Protein AF-A0A1E4JFP0-F1 (afdb_monomer)

Sequence (133 aa):
MCIVNRALVDDIAPLVGSQADVMRRIGISWNCWIKIAGGLPIRLSVGQRLRTRLLADRARIPGFAAKFPSATAPDGVDCAALEAALLRPVTITRQERPALPPLRSVRRALALAVARSAGAAQATDHGRSIADN

Secondary structure (DSSP, 8-state):
-EEE-HHHHHHHGGG-SSHHHIIIII-S-HHHHHHHHTT--B-HHHHHHHHHHHHHSGGG-HHHHHHSB-SSSTTSB-HHHHHHHHEEE----TTTSTTS----SHHHHHHHHHHHHHHHHHHHHTTSSS---

Foldseek 3Di:
DKAFQQVCLVLCVVQDPDQVSCCVQQNAGPQVNLCNLLRHDDDPVSLVSSLVRCLVCVLVRVVQLVVAADPPDPSRHDSVVCSVNGIDDDDDDPVCVVVDDPRPDSVVSNVNNVVVVVVVVVVVVVVVPPPDD

pLDDT: mean 83.31, std 13.59, range [41.16, 96.25]

Mean predicted aligned error: 7.62 Å

Solvent-accessible surface area (backbone atoms only — not comparable to full-atom values): 7624 Å² total; per-residue (Å²): 72,25,26,52,37,66,86,53,46,70,54,50,46,76,68,42,84,41,67,71,34,26,43,72,66,42,70,43,54,54,73,56,48,28,31,43,54,28,58,34,73,40,58,49,71,59,53,52,50,35,47,58,39,49,65,73,47,36,77,79,34,78,57,45,38,76,76,25,63,28,96,82,39,98,65,29,40,31,62,65,61,46,61,63,57,42,54,43,80,41,86,76,56,86,79,58,62,80,73,57,75,90,67,86,41,56,70,60,10,40,51,49,32,52,54,51,52,53,52,53,53,53,59,58,56,70,69,70,76,82,82,87,132

Structure (mmCIF, N/CA/C/O backbone):
data_AF-A0A1E4JFP0-F1
#
_entry.id   AF-A0A1E4JFP0-F1
#
loop_
_atom_site.group_PDB
_atom_site.id
_atom_site.type_symbol
_atom_site.label_atom_id
_atom_site.label_alt_id
_atom_site.label_comp_id
_atom_site.label_asym_id
_atom_site.label_entity_id
_atom_site.label_seq_id
_atom_site.pdbx_PDB_ins_code
_atom_site.Cartn_x
_atom_site.Cartn_y
_atom_site.Cartn_z
_atom_site.occupancy
_atom_site.B_iso_or_equiv
_atom_site.auth_seq_id
_atom_site.auth_comp_id
_atom_site.auth_asym_id
_atom_site.auth_atom_id
_atom_site.pdbx_PDB_model_num
ATOM 1 N N . MET A 1 1 ? 9.374 -12.969 0.343 1.00 90.94 1 MET A N 1
ATOM 2 C CA . MET A 1 1 ? 9.394 -11.521 0.002 1.00 90.94 1 MET A CA 1
ATOM 3 C C . MET A 1 1 ? 7.951 -11.031 0.041 1.00 90.94 1 MET A C 1
ATOM 5 O O . MET A 1 1 ? 7.068 -11.844 0.287 1.00 90.94 1 MET A O 1
ATOM 9 N N . CYS A 1 2 ? 7.684 -9.746 -0.161 1.00 93.38 2 CYS A N 1
ATOM 10 C CA . CYS A 1 2 ? 6.312 -9.265 -0.332 1.00 93.38 2 CYS A CA 1
ATOM 11 C C . CYS A 1 2 ? 6.234 -8.159 -1.383 1.00 93.38 2 CYS A C 1
ATOM 13 O O . CYS A 1 2 ? 7.234 -7.506 -1.678 1.00 93.38 2 CYS A O 1
ATOM 15 N N . ILE A 1 3 ? 5.044 -7.971 -1.943 1.00 93.62 3 ILE A N 1
ATOM 16 C CA . ILE A 1 3 ? 4.683 -6.835 -2.792 1.00 93.62 3 ILE A CA 1
ATOM 17 C C . ILE A 1 3 ? 3.649 -6.009 -2.028 1.00 93.62 3 ILE A C 1
ATOM 19 O O . ILE A 1 3 ? 2.741 -6.571 -1.416 1.00 93.62 3 ILE A O 1
ATOM 23 N N . VAL A 1 4 ? 3.787 -4.686 -2.060 1.00 94.50 4 VAL A N 1
ATOM 24 C CA . VAL A 1 4 ? 2.759 -3.773 -1.545 1.00 94.50 4 VAL A CA 1
ATOM 25 C C . VAL A 1 4 ? 1.624 -3.704 -2.558 1.00 94.50 4 VAL A C 1
ATOM 27 O O . VAL A 1 4 ? 1.876 -3.567 -3.757 1.00 94.50 4 VAL A O 1
ATOM 30 N N . ASN A 1 5 ? 0.383 -3.809 -2.092 1.00 92.81 5 ASN A N 1
ATOM 31 C CA . ASN A 1 5 ? -0.786 -3.732 -2.957 1.00 92.81 5 ASN A CA 1
ATOM 32 C C . ASN A 1 5 ? -0.801 -2.413 -3.743 1.00 92.81 5 ASN A C 1
ATOM 34 O O . ASN A 1 5 ? -0.820 -1.327 -3.163 1.00 92.81 5 ASN A O 1
ATOM 38 N N . ARG A 1 6 ? -0.807 -2.517 -5.079 1.00 88.56 6 ARG A N 1
ATOM 39 C CA . ARG A 1 6 ? -0.718 -1.364 -5.981 1.00 88.56 6 ARG A CA 1
ATOM 40 C C . ARG A 1 6 ? -1.865 -0.385 -5.777 1.00 88.56 6 ARG A C 1
ATOM 42 O O . ARG A 1 6 ? -1.617 0.811 -5.882 1.00 88.56 6 ARG A O 1
ATOM 49 N N . ALA A 1 7 ? -3.063 -0.865 -5.447 1.00 88.62 7 ALA A N 1
ATOM 50 C CA . ALA A 1 7 ? -4.211 -0.002 -5.190 1.00 88.62 7 ALA A CA 1
ATOM 51 C C . ALA A 1 7 ? -3.966 0.965 -4.022 1.00 88.62 7 ALA A C 1
ATOM 53 O O . ALA A 1 7 ? -4.571 2.028 -3.994 1.00 88.62 7 ALA A O 1
ATOM 54 N N . LEU A 1 8 ? -3.072 0.625 -3.088 1.00 91.75 8 LEU A N 1
ATOM 55 C CA . LEU A 1 8 ? -2.745 1.458 -1.928 1.00 91.75 8 LEU A CA 1
ATOM 56 C C . LEU A 1 8 ? -1.531 2.356 -2.167 1.00 91.75 8 LEU A C 1
ATOM 58 O O . LEU A 1 8 ? -1.325 3.327 -1.449 1.00 91.75 8 LEU A O 1
ATOM 62 N N . VAL A 1 9 ? -0.724 2.066 -3.192 1.00 90.56 9 VAL A N 1
ATOM 63 C CA . VAL A 1 9 ? 0.464 2.868 -3.522 1.00 90.56 9 VAL A CA 1
ATOM 64 C C . VAL A 1 9 ? 0.082 4.301 -3.891 1.00 90.56 9 VAL A C 1
ATOM 66 O O . VAL A 1 9 ? 0.801 5.217 -3.496 1.00 90.56 9 VAL A O 1
ATOM 69 N N . ASP A 1 10 ? -1.045 4.509 -4.578 1.00 88.31 10 ASP A N 1
ATOM 70 C CA . ASP A 1 10 ? -1.508 5.858 -4.938 1.00 88.31 10 ASP A CA 1
ATOM 71 C C . ASP A 1 10 ? -1.970 6.661 -3.716 1.00 88.31 10 ASP A C 1
ATOM 73 O O . ASP A 1 10 ? -1.799 7.874 -3.702 1.00 88.31 10 ASP A O 1
ATOM 77 N N . ASP A 1 11 ? -2.473 6.007 -2.664 1.00 90.00 11 ASP A N 1
ATOM 78 C CA . ASP A 1 11 ? -2.846 6.694 -1.418 1.00 90.00 11 ASP A CA 1
ATOM 79 C C . ASP A 1 11 ? -1.617 7.015 -0.557 1.00 90.00 11 ASP A C 1
ATOM 81 O O . ASP A 1 11 ? -1.602 7.991 0.191 1.00 90.00 11 ASP A O 1
ATOM 85 N N . ILE A 1 12 ? -0.568 6.193 -0.661 1.00 88.62 12 ILE A N 1
ATOM 86 C CA . ILE A 1 12 ? 0.688 6.383 0.073 1.00 88.62 12 ILE A CA 1
ATOM 87 C C . ILE A 1 12 ? 1.560 7.446 -0.610 1.00 88.62 12 ILE A C 1
ATOM 89 O O . ILE A 1 12 ? 2.268 8.182 0.075 1.00 88.62 12 ILE A O 1
ATOM 93 N N . ALA A 1 13 ? 1.526 7.552 -1.943 1.00 86.56 13 ALA A N 1
ATOM 94 C CA . ALA A 1 13 ? 2.396 8.442 -2.716 1.00 86.56 13 ALA A CA 1
ATOM 95 C C . ALA A 1 13 ? 2.333 9.932 -2.296 1.00 86.56 13 ALA A C 1
ATOM 97 O O . ALA A 1 13 ? 3.394 10.545 -2.170 1.00 86.56 13 ALA A O 1
ATOM 98 N N . PRO A 1 14 ? 1.162 10.526 -1.988 1.00 84.31 14 PRO A N 1
ATOM 99 C CA . PRO A 1 14 ? 1.075 11.895 -1.474 1.00 84.31 14 PRO A CA 1
ATOM 100 C C . PRO A 1 14 ? 1.787 12.111 -0.132 1.00 84.31 14 PRO A C 1
ATOM 102 O O . PRO A 1 14 ? 2.204 13.225 0.180 1.00 84.31 14 PRO A O 1
ATOM 105 N N . LEU A 1 15 ? 1.976 11.054 0.668 1.00 78.19 15 LEU A N 1
ATOM 106 C CA . LEU A 1 15 ? 2.701 11.138 1.941 1.00 78.19 15 LEU A CA 1
ATOM 107 C C . LEU A 1 15 ? 4.205 11.337 1.728 1.00 78.19 15 LEU A C 1
ATOM 109 O O . LEU A 1 15 ? 4.899 11.796 2.637 1.00 78.19 15 LEU A O 1
ATOM 113 N N . VAL A 1 16 ? 4.699 11.005 0.535 1.00 76.44 16 VAL A N 1
ATOM 114 C CA . VAL A 1 16 ? 6.109 10.948 0.161 1.00 76.44 16 VAL A CA 1
ATOM 115 C C . VAL A 1 16 ? 6.426 11.952 -0.948 1.00 76.44 16 VAL A C 1
ATOM 117 O O . VAL A 1 16 ? 6.776 11.590 -2.068 1.00 76.44 16 VAL A O 1
ATOM 120 N N . GLY A 1 17 ? 6.326 13.242 -0.610 1.00 68.00 17 GLY A N 1
ATOM 121 C CA . GLY A 1 17 ? 6.618 14.363 -1.517 1.00 68.00 17 GLY A CA 1
ATOM 122 C C . GLY A 1 17 ? 8.099 14.523 -1.886 1.00 68.00 17 GLY A C 1
ATOM 123 O O . GLY A 1 17 ? 8.424 15.153 -2.889 1.00 68.00 17 GLY A O 1
ATOM 124 N N . SER A 1 18 ? 9.011 13.923 -1.115 1.00 78.00 18 SER A N 1
ATOM 125 C CA . SER A 1 18 ? 10.452 13.925 -1.382 1.00 78.00 18 SER A CA 1
ATOM 126 C C . SER A 1 18 ? 11.148 12.680 -0.819 1.00 78.00 18 SER A C 1
ATOM 128 O O . SER A 1 18 ? 10.610 11.969 0.033 1.00 78.00 18 SER A O 1
ATOM 130 N N . GLN A 1 19 ? 12.398 12.440 -1.234 1.00 80.88 19 GLN A N 1
ATOM 131 C CA . GLN A 1 19 ? 13.250 11.392 -0.655 1.00 80.88 19 GLN A CA 1
ATOM 132 C C . GLN A 1 19 ? 13.399 11.528 0.871 1.00 80.88 19 GLN A C 1
ATOM 134 O O . GLN A 1 19 ? 13.387 10.520 1.582 1.00 80.88 19 GLN A O 1
ATOM 139 N N . ALA A 1 20 ? 13.512 12.758 1.380 1.00 80.88 20 ALA A N 1
ATOM 140 C CA . ALA A 1 20 ? 13.619 13.025 2.812 1.00 80.88 20 ALA A CA 1
ATOM 141 C C . ALA A 1 20 ? 12.320 12.686 3.565 1.00 80.88 20 ALA A C 1
ATOM 143 O O . ALA A 1 20 ? 12.362 12.260 4.721 1.00 80.88 20 ALA A O 1
ATOM 144 N N . ASP A 1 21 ? 11.166 12.832 2.914 1.00 81.50 21 ASP A N 1
ATOM 145 C CA . ASP A 1 21 ? 9.866 12.493 3.501 1.00 81.50 21 ASP A CA 1
ATOM 146 C C . ASP A 1 21 ? 9.653 10.988 3.591 1.00 81.50 21 ASP A C 1
ATOM 148 O O . ASP A 1 21 ? 9.091 10.510 4.571 1.00 81.50 21 ASP A O 1
ATOM 152 N N . VAL A 1 22 ? 10.178 10.221 2.635 1.00 81.19 22 VAL A N 1
ATOM 153 C CA . VAL A 1 22 ? 10.086 8.751 2.635 1.00 81.19 22 VAL A CA 1
ATOM 154 C C . VAL A 1 22 ? 10.717 8.157 3.882 1.00 81.19 22 VAL A C 1
ATOM 156 O O . VAL A 1 22 ? 10.113 7.332 4.568 1.00 81.19 22 VAL A O 1
ATOM 159 N N . MET A 1 23 ? 11.927 8.603 4.207 1.00 82.50 23 MET A N 1
ATOM 160 C CA . MET A 1 23 ? 12.625 8.097 5.381 1.00 82.50 23 MET A CA 1
ATOM 161 C C . MET A 1 23 ? 11.944 8.544 6.674 1.00 82.50 23 MET A C 1
ATOM 163 O 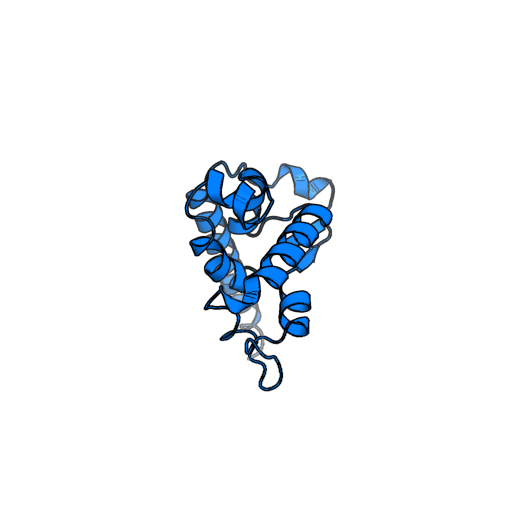O . MET A 1 23 ? 11.777 7.726 7.576 1.00 82.50 23 MET A O 1
ATOM 167 N N . ARG A 1 24 ? 11.517 9.811 6.756 1.00 82.94 24 ARG A N 1
ATOM 168 C CA . ARG A 1 24 ? 10.922 10.375 7.977 1.00 82.94 24 ARG A CA 1
ATOM 169 C C . ARG A 1 24 ? 9.508 9.871 8.259 1.00 82.94 24 ARG A C 1
ATOM 171 O O . ARG A 1 24 ? 9.210 9.558 9.405 1.00 82.94 24 ARG A O 1
ATOM 178 N N . ARG A 1 25 ? 8.643 9.800 7.244 1.00 81.00 25 ARG A N 1
ATOM 179 C CA . ARG A 1 25 ? 7.208 9.515 7.414 1.00 81.00 25 ARG A CA 1
ATOM 180 C C . ARG A 1 25 ? 6.895 8.027 7.360 1.00 81.00 25 ARG A C 1
ATOM 182 O O . ARG A 1 25 ? 6.184 7.520 8.215 1.00 81.00 25 ARG A O 1
ATOM 189 N N . ILE A 1 26 ? 7.471 7.304 6.399 1.00 83.88 26 ILE A N 1
ATOM 190 C CA . ILE A 1 26 ? 7.141 5.885 6.187 1.00 83.88 26 ILE A CA 1
ATOM 191 C C . ILE A 1 26 ? 8.274 4.915 6.558 1.00 83.88 26 ILE A C 1
ATOM 193 O O . ILE A 1 26 ? 8.096 3.699 6.501 1.00 83.88 26 ILE A O 1
ATOM 197 N N . GLY A 1 27 ? 9.429 5.426 7.003 1.00 84.94 27 GLY A N 1
ATOM 198 C CA . GLY A 1 27 ? 10.467 4.632 7.673 1.00 84.94 27 GLY A CA 1
ATOM 199 C C . GLY A 1 27 ? 11.230 3.654 6.773 1.00 84.94 27 GLY A C 1
ATOM 200 O O . GLY A 1 27 ? 11.830 2.695 7.272 1.00 84.94 27 GLY A O 1
ATOM 201 N N . ILE A 1 28 ? 11.211 3.867 5.456 1.00 90.81 28 ILE A N 1
ATOM 202 C CA . ILE A 1 28 ? 11.910 3.036 4.466 1.00 90.81 28 ILE A CA 1
ATOM 203 C C . ILE A 1 28 ? 12.871 3.879 3.622 1.00 90.81 28 ILE A C 1
ATOM 205 O O . ILE A 1 28 ? 12.786 5.102 3.590 1.00 90.81 28 ILE A O 1
ATOM 209 N N . SER A 1 29 ? 13.812 3.234 2.929 1.00 90.50 29 SER A N 1
ATOM 210 C CA . SER A 1 29 ? 14.711 3.951 2.019 1.00 90.50 29 SER A CA 1
ATOM 211 C C . SER A 1 29 ? 14.012 4.329 0.712 1.00 90.50 29 SER A C 1
ATOM 213 O O . SER A 1 29 ? 13.101 3.634 0.255 1.00 90.50 29 SER A O 1
ATOM 215 N N . TRP A 1 30 ? 14.509 5.374 0.048 1.00 89.50 30 TRP A N 1
ATOM 216 C CA . TRP A 1 30 ? 14.033 5.786 -1.277 1.00 89.50 30 TRP A CA 1
ATOM 217 C C . TRP A 1 30 ? 14.103 4.666 -2.318 1.00 89.50 30 TRP A C 1
ATOM 219 O O . TRP A 1 30 ? 13.169 4.462 -3.085 1.00 89.50 30 TRP A O 1
ATOM 229 N N . ASN A 1 31 ? 15.161 3.852 -2.285 1.00 89.88 31 ASN A N 1
ATOM 230 C CA . ASN A 1 31 ? 15.275 2.684 -3.160 1.00 89.88 31 ASN A CA 1
ATOM 231 C C . ASN A 1 31 ? 14.182 1.637 -2.896 1.00 89.88 31 ASN A C 1
ATOM 233 O O . ASN A 1 31 ? 13.733 0.974 -3.830 1.00 89.88 31 ASN A O 1
ATOM 237 N N . CYS A 1 32 ? 13.746 1.465 -1.643 1.00 91.88 32 CYS A N 1
ATOM 238 C CA . CYS A 1 32 ? 12.601 0.602 -1.347 1.00 91.88 32 CYS A CA 1
ATOM 239 C C . CYS A 1 32 ? 11.303 1.218 -1.870 1.00 91.88 32 CYS A C 1
ATOM 241 O O . CYS A 1 32 ? 10.497 0.496 -2.448 1.00 91.88 32 CYS A O 1
ATOM 243 N N . TRP A 1 33 ? 11.134 2.536 -1.741 1.00 93.06 33 TRP A N 1
ATOM 244 C CA . TRP A 1 33 ? 9.984 3.240 -2.306 1.00 93.06 33 TRP A CA 1
ATOM 245 C C . TRP A 1 33 ? 9.897 3.094 -3.830 1.00 93.06 33 TRP A C 1
ATOM 247 O O . TRP A 1 33 ? 8.849 2.724 -4.345 1.00 93.06 33 TRP A O 1
ATOM 257 N N . ILE A 1 34 ? 11.006 3.270 -4.555 1.00 91.19 34 ILE A N 1
ATOM 258 C CA . ILE A 1 34 ? 11.053 3.062 -6.011 1.00 91.19 34 ILE A CA 1
ATOM 259 C C . ILE A 1 34 ? 10.601 1.640 -6.383 1.00 91.19 34 ILE A C 1
ATOM 261 O O . ILE A 1 34 ? 9.846 1.463 -7.337 1.00 91.19 34 ILE A O 1
ATOM 265 N N . LYS A 1 35 ? 11.023 0.616 -5.628 1.00 91.88 35 LYS A N 1
ATOM 266 C CA . LYS A 1 35 ? 10.571 -0.768 -5.853 1.00 91.88 35 LYS A CA 1
ATOM 267 C C . LYS A 1 35 ? 9.069 -0.916 -5.632 1.00 91.88 35 LYS A C 1
ATOM 269 O O . LYS A 1 35 ? 8.398 -1.487 -6.483 1.00 91.88 35 LYS A O 1
ATOM 274 N N . ILE A 1 36 ? 8.554 -0.368 -4.534 1.00 92.94 36 ILE A N 1
ATOM 275 C CA . ILE A 1 36 ? 7.124 -0.381 -4.202 1.00 92.94 36 ILE A CA 1
ATOM 276 C C . ILE A 1 36 ? 6.301 0.296 -5.304 1.00 92.94 36 ILE A C 1
ATOM 278 O O . ILE A 1 36 ? 5.351 -0.303 -5.801 1.00 92.94 36 ILE A O 1
ATOM 282 N N . ALA A 1 37 ? 6.710 1.489 -5.746 1.00 91.44 37 ALA A N 1
ATOM 283 C CA . ALA A 1 37 ? 6.060 2.223 -6.831 1.00 91.44 37 ALA A CA 1
ATOM 284 C C . ALA A 1 37 ? 6.025 1.423 -8.145 1.00 91.44 37 ALA A C 1
ATOM 286 O O . ALA A 1 37 ? 5.074 1.528 -8.913 1.00 91.44 37 ALA A O 1
ATOM 287 N N . GLY A 1 38 ? 7.043 0.591 -8.383 1.00 89.94 38 GLY A N 1
ATOM 288 C CA . GLY A 1 38 ? 7.125 -0.305 -9.536 1.00 89.94 38 GLY A CA 1
ATOM 289 C C . GLY A 1 38 ? 6.408 -1.643 -9.372 1.00 89.94 38 GLY A C 1
ATOM 290 O O . GLY A 1 38 ? 6.535 -2.497 -10.247 1.00 89.94 38 GLY A O 1
ATOM 291 N N . GLY A 1 39 ? 5.710 -1.867 -8.253 1.00 90.12 39 GLY A N 1
ATOM 292 C CA . GLY A 1 39 ? 5.095 -3.157 -7.934 1.00 90.12 39 GLY A CA 1
ATOM 293 C C . GLY A 1 39 ? 6.117 -4.285 -7.757 1.00 90.12 39 GLY A C 1
ATOM 294 O O . GLY A 1 39 ? 5.784 -5.457 -7.930 1.00 90.12 39 GLY A O 1
ATOM 295 N N . LEU A 1 40 ? 7.372 -3.944 -7.454 1.00 90.19 40 LEU A N 1
ATOM 296 C CA . LEU A 1 40 ? 8.449 -4.910 -7.306 1.00 90.19 40 LEU A CA 1
ATOM 297 C C . LEU A 1 40 ? 8.523 -5.454 -5.877 1.00 90.19 40 LEU A C 1
ATOM 299 O O . LEU A 1 40 ? 8.259 -4.729 -4.912 1.00 90.19 40 LEU A O 1
ATOM 303 N N . PRO A 1 41 ? 8.961 -6.711 -5.713 1.00 91.31 41 PRO A N 1
ATOM 304 C CA . PRO A 1 41 ? 9.097 -7.291 -4.392 1.00 91.31 41 PRO A CA 1
ATOM 305 C C . PRO A 1 41 ? 10.146 -6.604 -3.507 1.00 91.31 41 PRO A C 1
ATOM 307 O O . PRO A 1 41 ? 11.243 -6.233 -3.941 1.00 91.31 41 PRO A O 1
ATOM 310 N N . ILE A 1 42 ? 9.836 -6.543 -2.217 1.00 92.62 42 ILE A N 1
ATOM 311 C CA . ILE A 1 42 ? 10.709 -6.071 -1.145 1.00 92.62 42 ILE A CA 1
ATOM 312 C C . ILE A 1 42 ? 10.890 -7.152 -0.072 1.00 92.62 42 ILE A C 1
ATOM 314 O O . ILE A 1 42 ? 10.166 -8.153 -0.007 1.00 92.62 42 ILE A O 1
ATOM 318 N N . ARG A 1 43 ? 11.892 -6.957 0.795 1.00 92.75 43 ARG A N 1
ATOM 319 C CA . ARG A 1 43 ? 12.074 -7.805 1.981 1.00 92.75 43 ARG A CA 1
ATOM 320 C C . ARG A 1 43 ? 10.840 -7.691 2.876 1.00 92.75 43 ARG A C 1
ATOM 322 O O . ARG A 1 43 ? 10.335 -6.590 3.077 1.00 92.75 43 ARG A O 1
ATOM 329 N N . LEU A 1 44 ? 10.424 -8.813 3.465 1.00 92.12 44 LEU A N 1
ATOM 330 C CA . LEU A 1 44 ? 9.250 -8.854 4.340 1.00 92.12 44 LEU A CA 1
ATOM 331 C C . LEU A 1 44 ? 9.382 -7.878 5.517 1.00 92.12 44 LEU A C 1
ATOM 333 O O . LEU A 1 44 ? 8.449 -7.137 5.792 1.00 92.12 44 LEU A O 1
ATOM 337 N N . SER A 1 45 ? 10.566 -7.794 6.127 1.00 93.69 45 SER A N 1
ATOM 338 C CA . SER A 1 45 ? 10.840 -6.860 7.226 1.00 93.69 45 SER A CA 1
ATOM 339 C C . SER A 1 45 ? 10.663 -5.385 6.842 1.00 93.69 45 SER A C 1
ATOM 341 O O . SER A 1 45 ? 10.237 -4.579 7.666 1.00 93.69 45 SER A O 1
ATOM 343 N N . VAL A 1 46 ? 10.944 -5.017 5.586 1.00 94.12 46 VAL A N 1
ATOM 344 C CA . VAL A 1 46 ? 10.698 -3.658 5.073 1.00 94.12 46 VAL A CA 1
ATOM 345 C C . VAL A 1 46 ? 9.198 -3.422 4.913 1.00 94.12 46 VAL A C 1
ATOM 347 O O . VAL A 1 46 ? 8.702 -2.383 5.338 1.00 94.12 46 VAL A O 1
ATOM 350 N N . GLY A 1 47 ? 8.471 -4.396 4.355 1.00 94.81 47 GLY A N 1
ATOM 351 C CA . GLY A 1 47 ? 7.014 -4.325 4.229 1.00 94.81 47 GLY A CA 1
ATOM 352 C C . GLY A 1 47 ? 6.314 -4.224 5.585 1.00 94.81 47 GLY A C 1
ATO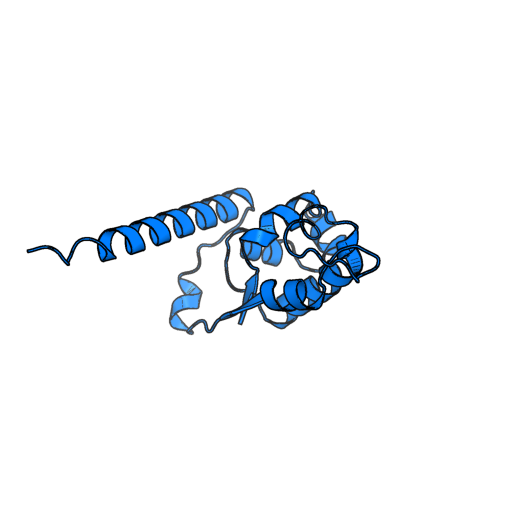M 353 O O . GLY A 1 47 ? 5.438 -3.385 5.756 1.00 94.81 47 GLY A O 1
ATOM 354 N N . GLN A 1 48 ? 6.738 -5.015 6.573 1.00 94.25 48 GLN A N 1
ATOM 355 C CA . GLN A 1 48 ? 6.200 -4.967 7.935 1.00 94.25 48 GLN A CA 1
ATOM 356 C C . GLN A 1 48 ? 6.439 -3.608 8.597 1.00 94.25 48 GLN A C 1
ATOM 358 O O . GLN A 1 48 ? 5.518 -3.051 9.182 1.00 94.25 48 GLN A O 1
ATOM 363 N N . ARG A 1 49 ? 7.639 -3.031 8.451 1.00 93.56 49 ARG A N 1
ATOM 364 C CA . ARG A 1 49 ? 7.934 -1.690 8.975 1.00 93.56 49 ARG A CA 1
ATOM 365 C C . ARG A 1 49 ? 7.039 -0.620 8.351 1.00 93.56 49 ARG A C 1
ATOM 367 O O . ARG A 1 49 ? 6.504 0.216 9.075 1.00 93.56 49 ARG A O 1
ATOM 374 N N . LEU A 1 50 ? 6.875 -0.662 7.028 1.00 94.38 50 LEU A N 1
ATOM 375 C CA . LEU A 1 50 ? 5.965 0.227 6.308 1.00 94.38 50 LEU A CA 1
ATOM 376 C C . LEU A 1 50 ? 4.532 0.073 6.832 1.00 94.38 50 LEU A C 1
ATOM 378 O O . LEU A 1 50 ? 3.893 1.064 7.164 1.00 94.38 50 LEU A O 1
ATOM 382 N 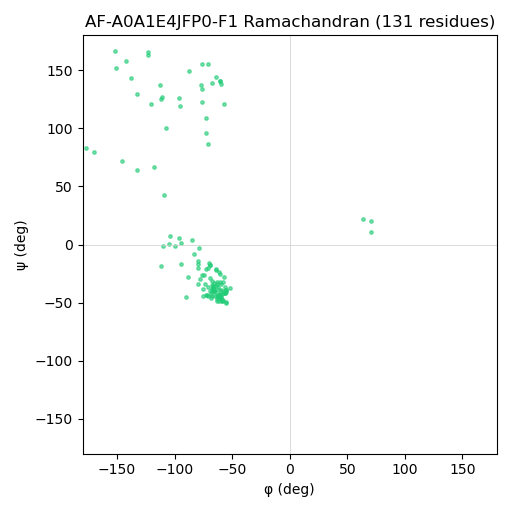N . ARG A 1 51 ? 4.058 -1.169 6.970 1.00 94.75 51 ARG A N 1
ATOM 383 C CA . ARG A 1 51 ? 2.726 -1.498 7.490 1.00 94.75 51 ARG A CA 1
ATOM 384 C C . ARG A 1 51 ? 2.474 -0.903 8.863 1.00 94.75 51 ARG A C 1
ATOM 386 O O . ARG A 1 51 ? 1.480 -0.215 9.039 1.00 94.75 51 ARG A O 1
ATOM 393 N N . THR A 1 52 ? 3.390 -1.103 9.807 1.00 94.25 52 THR A N 1
ATOM 394 C CA . THR A 1 52 ? 3.276 -0.539 11.158 1.00 94.25 52 THR A CA 1
ATOM 395 C C . THR A 1 52 ? 3.127 0.982 11.127 1.00 94.25 52 THR A C 1
ATOM 397 O O . THR A 1 52 ? 2.298 1.526 11.848 1.00 94.25 52 THR A O 1
ATOM 400 N N . ARG A 1 53 ? 3.890 1.678 10.272 1.00 92.25 53 ARG A N 1
ATOM 401 C CA . ARG A 1 53 ? 3.805 3.141 10.142 1.00 92.25 53 ARG A CA 1
ATOM 402 C C . ARG A 1 53 ? 2.487 3.594 9.516 1.00 92.25 53 ARG A C 1
ATOM 404 O O . ARG A 1 53 ? 1.846 4.486 10.054 1.00 92.25 53 ARG A O 1
ATOM 411 N N . LEU A 1 54 ? 2.056 2.950 8.434 1.00 93.19 54 LEU A N 1
ATOM 412 C CA . LEU A 1 54 ? 0.801 3.294 7.762 1.00 93.19 54 LEU A CA 1
ATOM 413 C C . LEU A 1 54 ? -0.425 3.002 8.630 1.00 93.19 54 LEU A C 1
ATOM 415 O O . LEU A 1 54 ? -1.364 3.785 8.615 1.00 93.19 54 LEU A O 1
ATOM 419 N N . LEU A 1 55 ? -0.412 1.918 9.411 1.00 93.44 55 LEU A N 1
ATOM 420 C CA . LEU A 1 55 ? -1.482 1.627 10.366 1.00 93.44 55 LEU A CA 1
ATOM 421 C C . LEU A 1 55 ? -1.522 2.654 11.503 1.00 93.44 55 LEU A C 1
ATOM 423 O O . LEU A 1 55 ? -2.610 3.013 11.941 1.00 93.44 55 LEU A O 1
ATOM 427 N N . ALA A 1 56 ? -0.373 3.155 11.964 1.00 91.81 56 ALA A N 1
ATOM 428 C CA . ALA A 1 56 ? -0.328 4.214 12.974 1.00 91.81 56 ALA A CA 1
ATOM 429 C C . ALA A 1 56 ? -0.896 5.548 12.450 1.00 91.81 56 ALA A C 1
ATOM 431 O O . ALA A 1 56 ? -1.610 6.229 13.180 1.00 91.81 56 ALA A O 1
ATOM 432 N N . ASP A 1 57 ? -0.643 5.879 11.179 1.00 90.56 57 ASP A N 1
ATOM 433 C CA . ASP A 1 57 ? -1.082 7.133 10.544 1.00 90.56 57 ASP A CA 1
ATOM 434 C C . ASP A 1 57 ? -2.392 7.012 9.736 1.00 90.56 57 ASP A C 1
ATOM 436 O O . ASP A 1 57 ? -2.803 7.973 9.087 1.00 90.56 57 ASP A O 1
ATOM 440 N N . ARG A 1 58 ? -3.075 5.860 9.766 1.00 92.50 58 ARG A N 1
ATOM 441 C CA . ARG A 1 58 ? -4.192 5.514 8.860 1.00 92.50 58 ARG A CA 1
ATOM 442 C C . ARG A 1 58 ? -5.313 6.555 8.787 1.00 92.50 58 ARG A C 1
ATOM 444 O O . ARG A 1 58 ? -5.808 6.826 7.699 1.00 92.50 58 ARG A O 1
ATOM 451 N N . ALA A 1 59 ? -5.653 7.188 9.910 1.00 88.56 59 ALA A N 1
ATOM 452 C CA . ALA A 1 59 ? -6.693 8.217 9.989 1.00 88.56 59 ALA A CA 1
ATOM 453 C C . ALA A 1 59 ? -6.360 9.476 9.164 1.00 88.56 59 ALA A C 1
ATOM 455 O O . ALA A 1 59 ? -7.243 10.244 8.797 1.00 88.56 59 ALA A O 1
ATOM 456 N N . ARG A 1 60 ? -5.074 9.706 8.873 1.00 88.06 60 ARG A N 1
ATOM 457 C CA . ARG A 1 60 ? -4.575 10.856 8.106 1.00 88.06 60 ARG A CA 1
ATOM 458 C C . ARG A 1 60 ? -4.411 10.554 6.619 1.00 88.06 60 ARG A C 1
ATOM 460 O O . ARG A 1 60 ? -3.939 11.418 5.885 1.00 88.06 60 ARG A O 1
ATOM 467 N N . ILE A 1 61 ? -4.751 9.342 6.179 1.00 89.56 61 ILE A N 1
ATOM 468 C CA . ILE A 1 61 ? -4.592 8.886 4.798 1.00 89.56 61 ILE A CA 1
ATOM 469 C C . ILE A 1 61 ? -5.991 8.822 4.171 1.00 89.56 61 ILE A C 1
ATOM 471 O O . ILE A 1 61 ? -6.710 7.850 4.404 1.00 89.56 61 ILE A O 1
ATOM 475 N N . PRO A 1 62 ? -6.402 9.829 3.372 1.00 83.56 62 PRO A N 1
ATOM 476 C CA . PRO A 1 62 ? -7.795 9.965 2.935 1.00 83.56 62 PRO A CA 1
ATOM 477 C C . PRO A 1 62 ? -8.341 8.735 2.200 1.00 83.56 62 PRO A C 1
ATOM 479 O O . PRO A 1 62 ? -9.491 8.352 2.389 1.00 83.56 62 PRO A O 1
ATOM 482 N N . GLY A 1 63 ? -7.502 8.074 1.395 1.00 89.00 63 GLY A N 1
ATOM 483 C CA . GLY A 1 63 ? -7.906 6.899 0.623 1.00 89.00 63 GLY A CA 1
ATOM 484 C C . GLY A 1 63 ? -8.203 5.651 1.462 1.00 89.00 63 GLY A C 1
ATOM 485 O O . GLY A 1 63 ? -8.861 4.737 0.969 1.00 89.00 63 GLY A O 1
ATOM 486 N N . PHE A 1 64 ? -7.755 5.586 2.722 1.00 93.50 64 PHE A N 1
ATOM 487 C CA . PHE A 1 64 ? -7.920 4.383 3.542 1.00 93.50 64 PHE A CA 1
ATOM 488 C C . PHE A 1 64 ? -9.346 4.213 4.057 1.00 93.50 64 PHE A C 1
ATOM 490 O O . PHE A 1 64 ? -9.884 3.118 3.927 1.00 93.50 64 PHE A O 1
ATOM 497 N N . ALA A 1 65 ? -9.987 5.275 4.550 1.00 91.75 65 ALA A N 1
ATOM 498 C CA . ALA A 1 65 ? -11.381 5.206 5.001 1.00 91.75 65 ALA A CA 1
ATOM 499 C C . ALA A 1 65 ? -12.347 4.860 3.853 1.00 91.75 65 ALA A C 1
ATOM 501 O O . ALA A 1 65 ? -13.321 4.144 4.054 1.00 91.75 65 ALA A O 1
ATOM 502 N N . ALA A 1 66 ? -12.043 5.300 2.627 1.00 92.56 66 ALA A N 1
ATOM 503 C CA . ALA A 1 66 ? -12.831 4.948 1.447 1.00 92.56 66 ALA A CA 1
ATOM 504 C C . ALA A 1 66 ? -12.675 3.471 1.033 1.00 92.56 66 ALA A C 1
ATOM 506 O O . ALA A 1 66 ? -13.636 2.857 0.576 1.00 92.56 66 ALA A O 1
ATOM 507 N N . LYS A 1 67 ? -11.471 2.895 1.166 1.00 94.31 67 LYS A N 1
ATOM 508 C CA . LYS A 1 67 ? -11.168 1.516 0.729 1.00 94.31 67 LYS A CA 1
ATOM 509 C C . LYS A 1 67 ? -11.442 0.461 1.796 1.00 94.31 67 LYS A C 1
ATOM 511 O O . LYS A 1 67 ? -11.725 -0.683 1.454 1.00 94.31 67 LYS A O 1
ATOM 516 N N . PHE A 1 68 ? -11.348 0.843 3.063 1.00 95.50 68 PHE A N 1
ATOM 517 C CA . PHE A 1 68 ? -11.542 -0.028 4.217 1.00 95.50 68 PHE A CA 1
ATOM 518 C C . PHE A 1 68 ? -12.476 0.654 5.221 1.00 95.50 68 PHE A C 1
ATOM 520 O O . PHE A 1 68 ? -12.030 1.011 6.311 1.00 95.50 68 PHE A O 1
ATOM 527 N N . PRO A 1 69 ? -13.746 0.901 4.862 1.00 95.94 69 PRO A N 1
ATOM 528 C CA . PRO A 1 69 ? -14.672 1.578 5.755 1.00 95.94 69 PRO A CA 1
ATOM 529 C C . PRO A 1 69 ? -14.995 0.703 6.970 1.00 95.94 69 PRO A C 1
ATOM 531 O O . PRO A 1 69 ? -15.234 -0.496 6.840 1.00 95.94 69 PRO A O 1
ATOM 534 N N . SER A 1 70 ? -15.062 1.318 8.148 1.00 95.31 70 SER A N 1
ATOM 535 C CA . SER A 1 70 ? -15.571 0.688 9.366 1.00 95.31 70 SER A CA 1
ATOM 536 C C . SER A 1 70 ? -16.558 1.608 10.071 1.00 95.31 70 SER A C 1
ATOM 538 O O . SER A 1 70 ? -16.259 2.768 10.333 1.00 95.31 70 SER A O 1
ATOM 540 N N . ALA A 1 71 ? -17.730 1.074 10.414 1.00 93.62 71 ALA A N 1
ATOM 541 C CA . ALA A 1 71 ? -18.744 1.797 11.181 1.00 93.62 71 ALA A CA 1
ATOM 542 C C . ALA A 1 71 ? -18.444 1.836 12.691 1.00 93.62 71 ALA A C 1
ATOM 544 O O . ALA A 1 71 ? -19.073 2.593 13.423 1.00 93.62 71 ALA A O 1
ATOM 545 N N . THR A 1 72 ? -17.517 0.999 13.165 1.00 93.56 72 THR A N 1
ATOM 546 C CA . THR A 1 72 ? -17.242 0.802 14.597 1.00 93.56 72 THR A CA 1
ATOM 547 C C . THR A 1 72 ? -15.872 1.322 15.022 1.00 93.56 72 THR A C 1
ATOM 549 O O . THR A 1 72 ? -15.645 1.541 16.211 1.00 93.56 72 THR A O 1
ATOM 552 N N . ALA A 1 73 ? -14.951 1.530 14.077 1.00 91.75 73 ALA A N 1
ATOM 553 C CA . ALA A 1 73 ? -13.645 2.101 14.370 1.00 91.75 73 ALA A CA 1
ATOM 554 C C . ALA A 1 73 ? -13.752 3.626 14.576 1.00 91.75 73 ALA A C 1
ATOM 556 O O . ALA A 1 73 ? -14.405 4.302 13.781 1.00 91.75 73 ALA A O 1
ATOM 557 N N . PRO A 1 74 ? -13.076 4.201 15.588 1.00 89.25 74 PRO A N 1
ATOM 558 C CA . PRO A 1 74 ? -13.159 5.634 15.896 1.00 89.25 74 PRO A CA 1
ATOM 559 C C . PRO A 1 74 ? -12.609 6.541 14.784 1.00 89.25 74 PRO A C 1
ATOM 561 O O . PRO A 1 74 ? -12.941 7.719 14.726 1.00 89.25 74 PRO A O 1
ATOM 564 N N . ASP A 1 75 ? -11.766 6.007 13.904 1.00 90.31 75 ASP A N 1
ATOM 565 C CA . ASP A 1 75 ? -11.215 6.693 12.735 1.00 90.31 75 ASP A CA 1
ATOM 566 C C . ASP A 1 75 ? -11.870 6.264 11.414 1.00 90.31 75 ASP A C 1
ATOM 568 O O . ASP A 1 75 ? -11.410 6.662 10.344 1.00 90.31 75 ASP A O 1
ATOM 572 N N . GLY A 1 76 ? -12.930 5.454 11.476 1.00 92.81 76 GLY A N 1
ATOM 573 C CA . GLY A 1 76 ? -13.672 4.991 10.308 1.00 92.81 76 GLY A CA 1
ATOM 574 C C . GLY A 1 76 ? -12.927 3.984 9.427 1.00 92.81 76 GLY A C 1
ATOM 575 O O . GLY A 1 76 ? -13.394 3.704 8.323 1.00 92.81 76 GLY A O 1
ATOM 576 N N . VAL A 1 77 ? -11.785 3.442 9.876 1.00 95.81 77 VAL A N 1
ATOM 577 C CA . V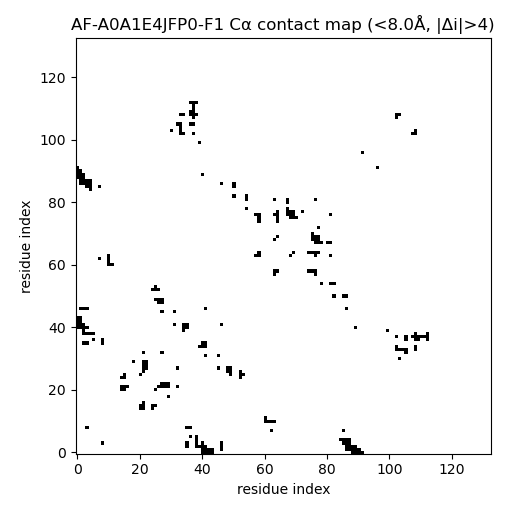AL A 1 77 ? -10.956 2.512 9.092 1.00 95.81 77 VAL A CA 1
ATOM 578 C C . VAL A 1 77 ? -10.993 1.103 9.686 1.00 95.81 77 VAL A C 1
ATOM 580 O O . VAL A 1 77 ? -10.669 0.896 10.854 1.00 95.81 77 VAL A O 1
ATOM 583 N N . ASP A 1 78 ? -11.314 0.101 8.868 1.00 96.25 78 ASP A N 1
ATOM 584 C CA . ASP A 1 78 ? -11.117 -1.307 9.218 1.00 96.25 78 ASP A CA 1
ATOM 585 C C . ASP A 1 78 ? -9.619 -1.653 9.177 1.00 96.25 78 ASP A C 1
ATOM 587 O O . ASP A 1 78 ? -9.031 -1.951 8.131 1.00 96.25 78 ASP A O 1
ATOM 591 N N . CYS A 1 79 ? -8.990 -1.600 10.352 1.00 94.12 79 CYS A N 1
ATOM 592 C CA . CYS A 1 79 ? -7.575 -1.907 10.535 1.00 94.12 79 CYS A CA 1
ATOM 593 C C . CYS A 1 79 ? -7.198 -3.316 10.080 1.00 94.12 79 CYS A C 1
ATOM 595 O O . CYS A 1 79 ? -6.121 -3.494 9.511 1.00 94.12 79 CYS A O 1
ATOM 597 N N . ALA A 1 80 ? -8.046 -4.311 10.349 1.00 94.50 80 ALA A N 1
ATOM 598 C CA . ALA A 1 80 ? -7.737 -5.705 10.055 1.00 94.50 80 ALA A CA 1
ATOM 599 C C . ALA A 1 80 ? -7.779 -5.950 8.543 1.00 94.50 80 ALA A C 1
ATOM 601 O O . ALA A 1 80 ? -6.859 -6.557 7.986 1.00 94.50 80 ALA A O 1
ATOM 602 N N . ALA A 1 81 ? -8.793 -5.403 7.867 1.00 94.81 81 ALA A N 1
ATOM 603 C CA . ALA A 1 81 ? -8.897 -5.461 6.414 1.00 94.81 81 ALA A CA 1
ATOM 604 C C . ALA A 1 81 ? -7.732 -4.724 5.730 1.00 94.81 81 ALA A C 1
ATOM 606 O O . ALA A 1 81 ? -7.104 -5.274 4.820 1.00 94.81 81 ALA A O 1
ATOM 607 N N . LEU A 1 82 ? -7.381 -3.523 6.207 1.00 95.94 82 LEU A N 1
ATOM 608 C CA . LEU A 1 82 ? -6.223 -2.775 5.713 1.00 95.94 82 LEU A CA 1
ATOM 609 C C . LEU A 1 82 ? -4.917 -3.559 5.917 1.00 95.94 82 LEU A C 1
ATOM 611 O O . LEU A 1 82 ? -4.106 -3.662 4.995 1.00 95.94 82 LEU A O 1
ATOM 615 N N . GLU A 1 83 ? -4.705 -4.135 7.104 1.00 95.06 83 GLU A N 1
ATOM 616 C CA . GLU A 1 83 ? -3.503 -4.912 7.414 1.00 95.06 83 GLU A CA 1
ATOM 617 C C . GLU A 1 83 ? -3.346 -6.119 6.479 1.00 95.06 83 GLU A C 1
ATOM 619 O O . GLU A 1 83 ? -2.246 -6.352 5.959 1.00 95.06 83 GLU A O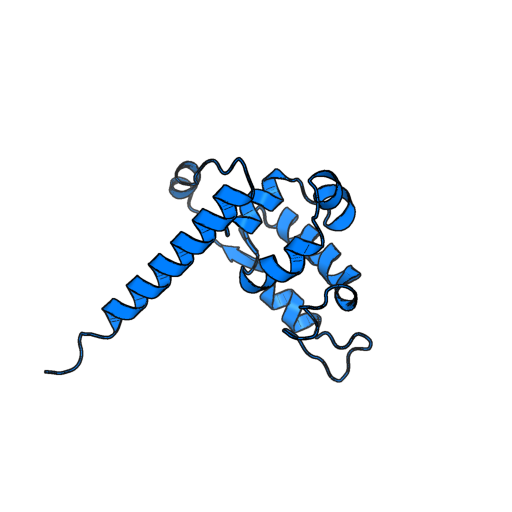 1
ATOM 624 N N . ALA A 1 84 ? -4.435 -6.859 6.251 1.00 94.25 84 ALA A N 1
ATOM 625 C CA . ALA A 1 84 ? -4.462 -8.029 5.381 1.00 94.25 84 ALA A CA 1
ATOM 626 C C . ALA A 1 84 ? -4.244 -7.660 3.905 1.00 94.25 84 ALA A C 1
ATOM 628 O O . ALA A 1 84 ? -3.542 -8.366 3.180 1.00 94.25 84 ALA A O 1
ATOM 629 N N . ALA A 1 85 ? -4.801 -6.532 3.460 1.00 94.56 85 ALA A N 1
ATOM 630 C CA . ALA A 1 85 ? -4.719 -6.095 2.072 1.00 94.56 85 ALA A CA 1
ATOM 631 C C . ALA A 1 85 ? -3.387 -5.421 1.707 1.00 94.56 85 ALA A C 1
ATOM 633 O O . ALA A 1 85 ? -3.064 -5.329 0.520 1.00 94.56 85 ALA A O 1
ATOM 634 N N . LEU A 1 86 ? -2.619 -4.921 2.683 1.00 94.69 86 LEU A N 1
ATOM 635 C CA . LEU A 1 86 ? -1.443 -4.089 2.413 1.00 94.69 86 LEU A CA 1
ATOM 636 C C . LEU A 1 86 ? -0.301 -4.855 1.737 1.00 94.69 86 LEU A C 1
ATOM 638 O O . LEU A 1 86 ? 0.334 -4.344 0.809 1.00 94.69 86 LEU A O 1
ATOM 642 N N . LEU A 1 87 ? -0.006 -6.061 2.225 1.00 95.81 87 LEU A N 1
ATOM 643 C CA . LEU A 1 87 ? 1.152 -6.846 1.808 1.00 95.81 87 LEU A CA 1
ATOM 644 C C . LEU A 1 87 ? 0.705 -8.177 1.226 1.00 95.81 87 LEU A C 1
ATOM 646 O O . LEU A 1 87 ? 0.152 -9.016 1.927 1.00 95.81 87 LEU A O 1
ATOM 650 N N . ARG A 1 88 ? 1.065 -8.424 -0.031 1.00 93.00 88 ARG A N 1
ATOM 651 C CA . ARG A 1 88 ? 0.920 -9.740 -0.646 1.00 93.00 88 ARG A CA 1
ATOM 652 C C . ARG A 1 88 ? 2.236 -10.514 -0.530 1.00 93.00 88 ARG A C 1
ATOM 654 O O . ARG A 1 88 ? 3.248 -10.048 -1.072 1.00 93.00 88 ARG A O 1
ATOM 661 N N . PRO A 1 89 ? 2.270 -11.674 0.148 1.00 90.69 89 PRO A N 1
ATOM 662 C CA . PRO A 1 89 ? 3.444 -12.538 0.159 1.00 90.69 89 PRO A CA 1
ATOM 663 C C . PRO A 1 89 ? 3.800 -12.979 -1.260 1.00 90.69 89 PRO A C 1
ATOM 665 O O . PRO A 1 89 ? 2.923 -13.307 -2.053 1.00 90.69 89 PRO A O 1
ATOM 668 N N . VAL A 1 90 ? 5.093 -12.981 -1.582 1.00 89.44 90 VAL A N 1
ATOM 669 C CA . VAL A 1 90 ? 5.592 -13.539 -2.843 1.00 89.44 90 VAL A CA 1
ATOM 670 C C . VAL A 1 90 ? 6.867 -14.338 -2.627 1.00 89.44 90 VAL A C 1
ATOM 672 O O . VAL A 1 90 ? 7.756 -13.955 -1.846 1.00 89.44 90 VAL A O 1
ATOM 675 N N . THR A 1 91 ? 6.968 -15.420 -3.385 1.00 85.56 91 THR A N 1
ATOM 676 C CA . THR A 1 91 ? 8.193 -16.190 -3.571 1.00 85.56 91 THR A CA 1
ATOM 677 C C . THR A 1 91 ? 8.845 -15.694 -4.853 1.00 85.56 91 THR A C 1
ATOM 679 O O . THR A 1 91 ? 8.186 -15.622 -5.880 1.00 85.56 91 THR A O 1
ATOM 682 N N . ILE A 1 92 ? 10.112 -15.290 -4.772 1.00 75.50 92 ILE A N 1
ATOM 683 C CA . ILE A 1 92 ? 10.916 -14.959 -5.953 1.00 75.50 92 ILE A CA 1
ATOM 684 C C . ILE A 1 92 ? 11.974 -16.038 -6.037 1.00 75.50 92 ILE A C 1
ATOM 686 O O . ILE A 1 92 ? 12.708 -16.248 -5.061 1.00 75.50 92 ILE A O 1
ATOM 690 N N . THR A 1 93 ? 12.063 -16.710 -7.171 1.00 70.19 93 THR A N 1
ATOM 691 C CA . THR A 1 93 ? 13.122 -17.692 -7.388 1.00 70.19 93 THR A CA 1
ATOM 692 C C . THR A 1 93 ? 14.466 -16.973 -7.551 1.00 70.19 93 THR A C 1
ATOM 694 O O . THR A 1 93 ? 14.541 -15.799 -7.925 1.00 70.19 93 THR A O 1
ATOM 697 N N . ARG A 1 94 ? 15.589 -17.645 -7.257 1.00 62.69 94 ARG A N 1
ATOM 698 C CA . ARG A 1 94 ? 16.926 -17.040 -7.448 1.00 62.69 94 ARG A CA 1
ATOM 699 C C . ARG A 1 94 ? 17.159 -16.581 -8.896 1.00 62.69 94 ARG A C 1
ATOM 701 O O . ARG A 1 94 ? 17.901 -15.622 -9.092 1.00 62.69 94 ARG A O 1
ATOM 708 N N . GLN A 1 95 ? 16.510 -17.226 -9.864 1.00 61.34 95 GLN A N 1
ATOM 709 C CA . GLN A 1 95 ? 16.615 -16.933 -11.294 1.00 61.34 95 GLN A CA 1
ATOM 710 C C . GLN A 1 95 ? 15.834 -15.682 -11.722 1.00 61.34 95 GLN A C 1
ATOM 712 O O . GLN A 1 95 ? 16.233 -15.014 -12.666 1.00 61.34 95 GLN A O 1
ATOM 717 N N . GLU A 1 96 ? 14.777 -15.302 -11.004 1.00 63.56 96 GLU A N 1
ATOM 718 C CA . GLU A 1 96 ? 13.973 -14.105 -11.310 1.00 63.56 96 GLU A CA 1
ATOM 719 C C . GLU A 1 96 ? 14.613 -12.800 -10.811 1.00 63.56 96 GLU A C 1
ATOM 721 O O . GLU A 1 96 ? 14.253 -11.701 -11.232 1.00 63.56 96 GLU A O 1
ATOM 726 N N . ARG A 1 97 ? 15.581 -12.894 -9.892 1.00 61.97 97 ARG A N 1
ATOM 727 C CA . ARG A 1 97 ? 16.197 -11.735 -9.230 1.00 61.97 97 ARG A CA 1
ATOM 728 C C . ARG A 1 97 ? 17.014 -10.822 -10.164 1.00 61.97 97 ARG A C 1
ATOM 730 O O . ARG A 1 97 ? 16.916 -9.608 -9.982 1.00 61.97 97 ARG A O 1
ATOM 737 N N . PRO A 1 98 ? 17.804 -11.345 -11.126 1.00 58.59 98 PRO A N 1
ATOM 738 C CA . PRO A 1 98 ? 18.554 -10.532 -12.087 1.00 58.59 98 PRO A CA 1
ATOM 739 C C . PRO A 1 98 ? 17.671 -9.880 -13.161 1.00 58.59 98 PRO A C 1
ATOM 741 O O . PRO A 1 98 ? 18.078 -8.886 -13.749 1.00 58.59 98 PRO A O 1
ATOM 744 N N . ALA A 1 99 ? 16.463 -10.404 -13.398 1.00 61.59 99 ALA A N 1
ATOM 745 C CA . ALA A 1 99 ? 15.539 -9.910 -14.423 1.00 61.59 99 ALA A CA 1
ATOM 746 C C . ALA A 1 99 ? 14.778 -8.635 -14.008 1.00 61.59 99 ALA A C 1
ATOM 748 O O . ALA A 1 99 ? 13.996 -8.085 -14.785 1.00 61.59 99 ALA A O 1
ATOM 749 N N . LEU A 1 100 ? 14.978 -8.152 -12.777 1.00 65.62 100 LEU A N 1
ATOM 750 C CA . LEU A 1 100 ? 14.323 -6.941 -12.303 1.00 65.62 100 LEU A CA 1
ATOM 751 C C . LEU A 1 100 ? 15.006 -5.703 -12.901 1.00 65.62 100 LEU A C 1
ATOM 753 O O . LEU A 1 100 ? 16.204 -5.504 -12.680 1.00 65.62 100 LEU A O 1
ATOM 757 N N . PRO A 1 101 ? 14.265 -4.834 -13.613 1.00 69.50 101 PRO A N 1
ATOM 758 C CA . PRO A 1 101 ? 14.853 -3.659 -14.233 1.00 69.50 101 PRO A CA 1
ATOM 759 C C . PRO A 1 101 ? 15.473 -2.753 -13.161 1.00 69.50 101 PRO A C 1
ATOM 761 O O . PRO A 1 101 ? 14.885 -2.576 -12.085 1.00 69.50 101 PRO A O 1
ATOM 764 N N . PRO A 1 102 ? 16.638 -2.138 -13.428 1.00 73.12 102 PRO A N 1
ATOM 765 C CA . PRO A 1 102 ? 17.248 -1.194 -12.505 1.00 73.12 102 PRO A CA 1
ATOM 766 C C . PRO A 1 102 ? 16.418 0.095 -12.477 1.00 73.12 102 PRO A C 1
ATOM 768 O O . PRO A 1 102 ? 16.665 1.052 -13.211 1.00 73.12 102 PRO A O 1
ATOM 771 N N . LEU A 1 103 ? 15.399 0.123 -11.622 1.00 80.06 103 LEU A N 1
ATOM 772 C CA . LEU A 1 103 ? 14.588 1.309 -11.395 1.00 80.06 103 LEU A CA 1
ATOM 773 C C . LEU A 1 103 ? 15.409 2.319 -10.585 1.00 80.06 103 LEU A C 1
ATOM 775 O O . LEU A 1 103 ? 15.681 2.111 -9.405 1.00 80.06 103 LEU A O 1
ATOM 779 N N . ARG A 1 104 ? 15.821 3.411 -11.238 1.00 80.88 104 ARG A N 1
ATOM 780 C CA . ARG A 1 104 ? 16.565 4.527 -10.619 1.00 80.88 104 ARG A CA 1
ATOM 781 C C . ARG A 1 104 ? 15.711 5.778 -10.390 1.00 80.88 104 ARG A C 1
ATOM 783 O O . ARG A 1 104 ? 16.214 6.780 -9.901 1.00 80.88 104 ARG A O 1
ATOM 790 N N . SER A 1 105 ? 14.426 5.741 -10.747 1.00 86.50 105 SER A N 1
ATOM 791 C CA . SER A 1 105 ? 13.497 6.850 -10.515 1.00 86.50 105 SER A CA 1
ATOM 792 C C . SER A 1 105 ? 12.061 6.364 -10.338 1.00 86.50 105 SER A C 1
ATOM 794 O O . SER A 1 105 ? 11.661 5.350 -10.914 1.00 86.50 105 SER A O 1
ATOM 796 N N . VAL A 1 106 ? 11.270 7.125 -9.574 1.00 86.12 106 VAL A N 1
ATOM 797 C CA . VAL A 1 106 ? 9.838 6.853 -9.355 1.00 86.12 106 VAL A CA 1
ATOM 798 C C . VAL A 1 106 ? 9.063 6.897 -10.671 1.00 86.12 106 VAL A C 1
ATOM 800 O O . VAL A 1 106 ? 8.241 6.025 -10.916 1.00 86.12 106 VAL A O 1
ATOM 803 N N . ARG A 1 107 ? 9.387 7.832 -11.576 1.00 86.31 107 ARG A N 1
ATOM 804 C CA . ARG A 1 107 ? 8.754 7.918 -12.903 1.00 86.31 107 ARG A CA 1
ATOM 805 C C . ARG A 1 107 ? 8.875 6.607 -13.687 1.00 86.31 107 ARG A C 1
ATOM 807 O O . ARG A 1 107 ? 7.879 6.101 -14.191 1.00 86.31 107 ARG A O 1
ATOM 814 N N . ARG A 1 108 ? 10.084 6.034 -13.769 1.00 86.94 108 ARG A N 1
ATOM 815 C CA . ARG A 1 108 ? 10.305 4.755 -14.472 1.00 86.94 108 ARG A CA 1
ATOM 816 C C . ARG A 1 108 ? 9.625 3.591 -13.758 1.00 86.94 108 ARG A C 1
ATOM 818 O O . ARG A 1 108 ? 9.145 2.679 -14.419 1.00 86.94 108 ARG A O 1
ATOM 825 N N . ALA A 1 109 ? 9.583 3.630 -12.429 1.00 88.56 109 ALA A N 1
ATOM 826 C CA . ALA A 1 109 ? 8.891 2.626 -11.636 1.00 88.56 109 ALA A CA 1
ATOM 827 C C . ALA A 1 109 ? 7.384 2.620 -11.920 1.00 88.56 109 ALA A C 1
ATOM 829 O O . ALA A 1 109 ? 6.831 1.574 -12.242 1.00 88.56 109 ALA A O 1
ATOM 830 N N . LEU A 1 110 ? 6.743 3.789 -11.902 1.00 86.62 110 LEU A N 1
ATOM 831 C CA . LEU A 1 110 ? 5.322 3.923 -12.218 1.00 86.62 110 LEU A CA 1
ATOM 832 C C . LEU A 1 110 ? 5.016 3.485 -13.655 1.00 86.62 110 LEU A C 1
ATOM 834 O O . LEU A 1 110 ? 4.067 2.736 -13.862 1.00 86.62 110 LEU A O 1
ATOM 838 N N . ALA A 1 111 ? 5.850 3.866 -14.630 1.00 86.69 111 ALA A N 1
ATOM 839 C CA . ALA A 1 111 ? 5.699 3.414 -16.015 1.00 86.69 111 ALA A CA 1
ATOM 840 C C . ALA A 1 111 ? 5.764 1.880 -16.139 1.00 86.69 111 ALA A C 1
ATOM 842 O O . ALA A 1 111 ? 4.944 1.279 -16.830 1.00 86.69 111 ALA A O 1
ATOM 843 N N . LEU A 1 112 ? 6.691 1.233 -15.422 1.00 86.12 112 LEU A N 1
ATOM 844 C CA . LEU A 1 112 ? 6.763 -0.228 -15.363 1.00 86.12 112 LEU A CA 1
ATOM 845 C C . LEU A 1 112 ? 5.495 -0.833 -14.747 1.00 86.12 112 LEU A C 1
ATOM 847 O O . LEU A 1 112 ? 4.973 -1.812 -15.273 1.00 86.12 112 LEU A O 1
ATOM 851 N N . ALA A 1 113 ? 5.006 -0.272 -13.639 1.00 85.19 113 ALA A N 1
ATOM 852 C CA . ALA A 1 113 ? 3.798 -0.763 -12.982 1.00 85.19 113 ALA A CA 1
ATOM 853 C C . ALA A 1 113 ? 2.581 -0.689 -13.918 1.00 85.19 113 ALA A C 1
ATOM 855 O O . ALA A 1 113 ? 1.839 -1.663 -14.021 1.00 85.19 113 ALA A O 1
ATOM 856 N N . VAL A 1 114 ? 2.422 0.421 -14.647 1.00 84.81 114 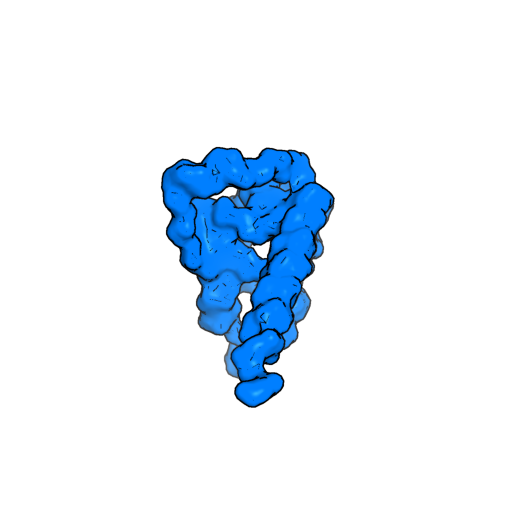VAL A N 1
ATOM 857 C CA . VAL A 1 114 ? 1.359 0.595 -15.651 1.00 84.81 114 VAL A CA 1
ATOM 858 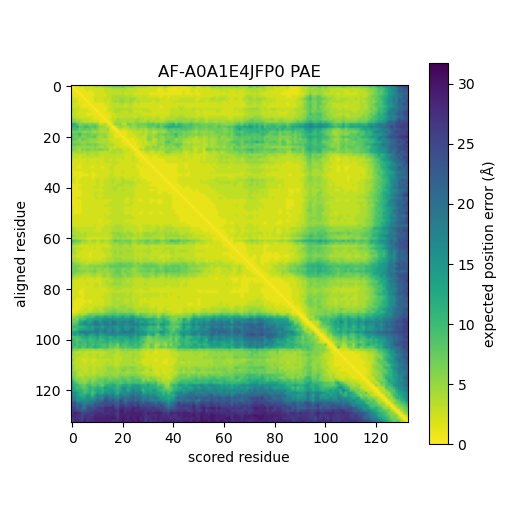C C . VAL A 1 114 ? 1.484 -0.439 -16.771 1.00 84.81 114 VAL A C 1
ATOM 860 O O . VAL A 1 114 ? 0.511 -1.126 -17.072 1.00 84.81 114 VAL A O 1
ATOM 863 N N . ALA A 1 115 ? 2.681 -0.616 -17.340 1.00 83.50 115 ALA A N 1
ATOM 864 C CA . ALA A 1 115 ? 2.913 -1.592 -18.405 1.00 83.50 115 ALA A CA 1
ATOM 865 C C . ALA A 1 115 ? 2.589 -3.033 -17.965 1.00 83.50 115 ALA A C 1
ATOM 867 O O . ALA A 1 115 ? 1.998 -3.800 -18.723 1.00 83.50 115 ALA A O 1
ATOM 868 N N . ARG A 1 116 ? 2.922 -3.402 -16.719 1.00 78.25 116 ARG A N 1
ATOM 869 C CA . ARG A 1 116 ? 2.604 -4.727 -16.161 1.00 78.25 116 ARG A CA 1
ATOM 870 C C . ARG A 1 116 ? 1.104 -4.937 -15.965 1.00 78.25 116 ARG A C 1
ATOM 872 O O . ARG A 1 116 ? 0.624 -6.034 -16.234 1.00 78.25 116 ARG A O 1
ATOM 879 N N . SER A 1 117 ? 0.377 -3.916 -15.514 1.00 74.69 117 SER A N 1
ATOM 880 C CA . SER A 1 117 ? -1.084 -3.989 -15.390 1.00 74.69 117 SER A CA 1
ATOM 881 C C . SER A 1 117 ? -1.763 -4.118 -16.756 1.00 74.69 117 SER A C 1
ATOM 883 O O . SER A 1 117 ? -2.679 -4.921 -16.899 1.00 74.69 117 SER A O 1
ATOM 885 N N . ALA A 1 118 ? -1.280 -3.392 -17.769 1.00 72.19 118 ALA A N 1
ATOM 886 C CA . ALA A 1 118 ? -1.794 -3.488 -19.136 1.00 72.19 118 ALA A CA 1
ATOM 887 C C . ALA A 1 118 ? -1.546 -4.875 -19.756 1.00 72.19 118 ALA A C 1
ATOM 889 O O . ALA A 1 118 ? -2.461 -5.465 -20.323 1.00 72.19 118 ALA A O 1
ATOM 890 N N . GLY A 1 119 ? -0.341 -5.432 -19.590 1.00 69.81 119 GLY A N 1
ATOM 891 C CA . GLY A 1 119 ? -0.031 -6.786 -20.060 1.00 69.81 119 GLY A CA 1
ATOM 892 C C . GLY A 1 119 ? -0.844 -7.875 -19.348 1.00 69.81 119 GLY A C 1
ATOM 893 O O . GLY A 1 119 ? -1.269 -8.836 -19.982 1.00 69.81 119 GLY A O 1
ATOM 894 N N . ALA A 1 120 ? -1.119 -7.710 -18.048 1.00 61.81 120 ALA A N 1
ATOM 895 C CA . ALA A 1 120 ? -1.986 -8.626 -17.306 1.00 61.81 120 ALA A CA 1
ATOM 896 C C . ALA A 1 120 ? -3.439 -8.590 -17.813 1.00 61.81 120 ALA A C 1
ATOM 898 O O . ALA A 1 120 ? -4.046 -9.646 -17.963 1.00 61.81 120 ALA A O 1
ATOM 899 N N . ALA A 1 121 ? -3.970 -7.402 -18.122 1.00 58.75 121 ALA A N 1
ATOM 900 C CA . ALA A 1 121 ? -5.316 -7.250 -18.675 1.00 58.75 121 ALA A CA 1
ATOM 901 C C . ALA A 1 121 ? -5.451 -7.880 -20.077 1.00 58.75 121 ALA A C 1
ATOM 903 O O . ALA A 1 121 ? -6.445 -8.546 -20.359 1.00 58.75 121 ALA A O 1
ATOM 904 N N . GLN A 1 122 ? -4.433 -7.742 -20.934 1.00 57.56 122 GLN A N 1
ATOM 905 C CA . GLN A 1 122 ? -4.430 -8.348 -22.274 1.00 57.56 122 GLN A CA 1
ATOM 906 C C . GLN A 1 122 ? -4.376 -9.884 -22.225 1.00 57.56 122 GLN A C 1
ATOM 908 O O . GLN A 1 122 ? -5.070 -10.551 -22.992 1.00 57.56 122 GLN A O 1
ATOM 913 N N . ALA A 1 123 ? -3.608 -10.457 -21.291 1.00 57.66 123 ALA A N 1
ATOM 914 C CA . ALA A 1 123 ? -3.524 -11.907 -21.110 1.00 57.66 123 ALA A CA 1
ATOM 915 C C . ALA A 1 123 ? -4.849 -12.532 -20.628 1.00 57.66 123 ALA A C 1
ATOM 917 O O . ALA A 1 123 ? -5.169 -13.657 -21.004 1.00 57.66 123 ALA A O 1
ATOM 918 N N . THR A 1 124 ? -5.638 -11.811 -19.822 1.00 57.22 124 THR A N 1
ATOM 919 C CA . THR A 1 124 ? -6.966 -12.278 -19.383 1.00 57.22 124 THR A CA 1
ATOM 920 C C . THR A 1 124 ? -8.033 -12.195 -20.472 1.00 57.22 124 THR A C 1
ATOM 922 O O . THR A 1 124 ? -8.980 -12.975 -20.442 1.00 57.22 124 THR A O 1
ATOM 925 N N . ASP A 1 125 ? -7.876 -11.291 -21.441 1.00 55.34 125 ASP A N 1
ATOM 926 C CA . ASP A 1 125 ? -8.830 -11.105 -22.542 1.00 55.34 125 ASP A CA 1
ATOM 927 C C . ASP A 1 125 ? -8.710 -12.223 -23.596 1.00 55.34 125 ASP A C 1
ATOM 929 O O . ASP A 1 125 ? -9.702 -12.797 -24.038 1.00 55.34 125 ASP A O 1
ATOM 933 N N . HIS A 1 126 ? -7.481 -12.666 -23.890 1.00 54.28 126 HIS A N 1
ATOM 934 C CA . HIS A 1 126 ? -7.237 -13.786 -24.815 1.00 54.28 126 HIS A CA 1
ATOM 935 C C . HIS A 1 126 ? -7.678 -15.156 -24.263 1.00 54.28 126 HIS A C 1
ATOM 937 O O . HIS A 1 126 ? -7.825 -16.106 -25.026 1.00 54.28 126 HIS A O 1
ATOM 943 N N . GLY A 1 127 ? -7.914 -15.276 -22.952 1.00 48.19 127 GLY A N 1
ATOM 944 C CA . GLY A 1 127 ? -8.403 -16.507 -22.319 1.00 48.19 127 GLY A CA 1
ATOM 945 C C . GLY A 1 127 ? -9.923 -16.702 -22.380 1.00 48.19 127 GLY A C 1
ATOM 946 O O . GLY A 1 127 ? -10.404 -17.762 -21.993 1.00 48.19 127 GLY A O 1
ATOM 947 N N . ARG A 1 128 ? -10.691 -15.701 -22.840 1.00 49.69 128 ARG A N 1
ATOM 948 C CA . ARG A 1 128 ? -12.164 -15.763 -22.938 1.00 49.69 128 ARG A CA 1
ATOM 949 C C . ARG A 1 128 ? -12.693 -16.070 -24.339 1.00 49.69 128 ARG A C 1
ATOM 951 O O . ARG A 1 128 ? -13.899 -16.194 -24.504 1.00 49.69 128 ARG A O 1
ATOM 958 N N . SER A 1 129 ? -11.813 -16.226 -25.326 1.00 48.28 129 SER A N 1
ATOM 959 C CA . SER A 1 129 ? -12.174 -16.450 -26.731 1.00 48.28 129 SER A CA 1
ATOM 960 C C . SER A 1 129 ? -11.869 -17.883 -27.193 1.00 48.28 129 SER A C 1
ATOM 962 O O . SER A 1 129 ? -11.320 -18.079 -28.264 1.00 48.28 129 SER A O 1
ATOM 964 N N . ILE A 1 130 ? -12.172 -18.905 -26.381 1.00 50.56 130 ILE A N 1
ATOM 965 C CA . ILE A 1 130 ? -12.268 -20.307 -26.842 1.00 50.56 130 ILE A CA 1
ATOM 966 C C . ILE A 1 130 ? -13.378 -21.002 -26.042 1.00 50.56 130 ILE A C 1
ATOM 968 O O . ILE A 1 130 ? -13.116 -21.786 -25.138 1.00 50.56 130 ILE A O 1
ATOM 972 N N . ALA A 1 131 ? -14.624 -20.646 -26.324 1.00 48.72 131 ALA A N 1
ATOM 973 C CA . ALA 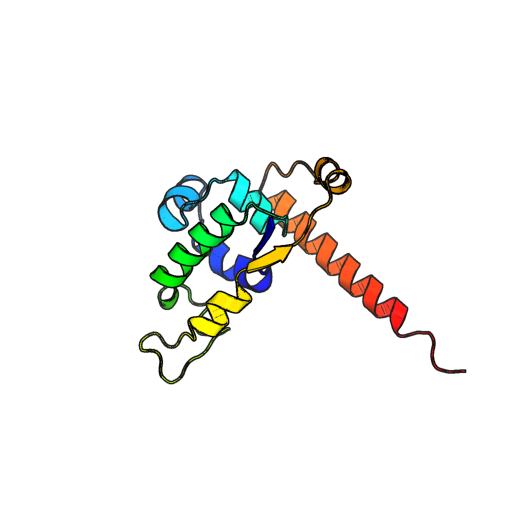A 1 131 ? -15.810 -21.434 -25.997 1.00 48.72 131 ALA A CA 1
ATOM 974 C C . ALA A 1 131 ? -16.976 -20.771 -26.726 1.00 48.72 131 ALA A C 1
ATOM 976 O O . ALA A 1 131 ? -17.636 -19.928 -26.142 1.00 48.72 131 ALA A O 1
ATOM 977 N N . ASP A 1 132 ? -17.093 -21.048 -28.023 1.00 48.50 132 ASP A N 1
ATOM 978 C CA . ASP A 1 132 ? -18.338 -21.005 -28.799 1.00 48.50 132 ASP A CA 1
ATOM 979 C C . ASP A 1 132 ? -18.001 -21.473 -30.220 1.00 48.50 132 ASP A C 1
ATOM 981 O O . ASP A 1 132 ? -17.680 -20.676 -31.104 1.00 48.50 132 ASP A O 1
ATOM 985 N N . ASN A 1 133 ? -17.978 -22.797 -30.400 1.00 41.16 133 ASN A N 1
ATOM 986 C CA . ASN A 1 133 ? -18.323 -23.449 -31.663 1.00 41.16 133 ASN A CA 1
ATOM 987 C C . ASN A 1 133 ? -18.727 -24.902 -31.407 1.00 41.16 133 ASN A C 1
ATOM 989 O O . ASN A 1 133 ? -17.928 -25.615 -30.755 1.00 41.16 133 ASN A O 1
#

Nearest PDB structures (foldseek):
  3zjy-assembly1_B  TM=2.764E-01  e=8.880E+00  Homo sapiens

Radius of gyration: 16.75 Å; Cα contacts (8 Å, |Δi|>4): 154; chains: 1; bound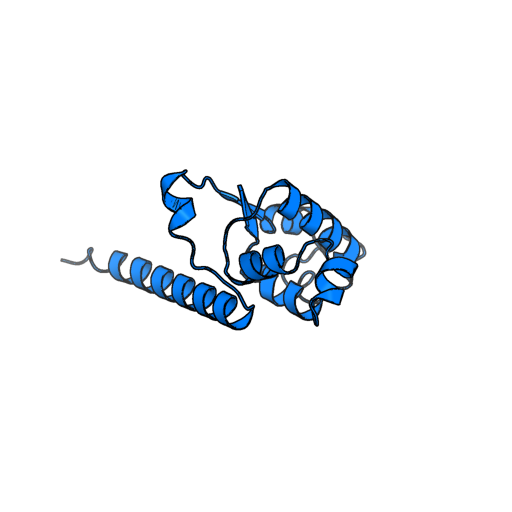ing box: 37×38×48 Å